Protein AF-A0AAV2J1I7-F1 (afdb_monomer)

Secondary structure (DSSP, 8-state):
-EEEETTEEE-TTS-EEEHHHHHHHTSTTT-GGGTTS-EEEEEEEE---SS--S-------------SSTTEEEEEE------

Nearest PDB structures (foldseek):
  6px9-assembly1_A  TM=8.762E-01  e=4.693E-04  Homo sapiens
  6px9-assembly1_B  TM=8.724E-01  e=8.569E-04  Homo sapiens
  4ps1-assembly2_B  TM=7.388E-01  e=4.564E-03  Homo sapiens
  4ps1-assembly1_A  TM=7.404E-01  e=4.269E-03  Homo sapiens
  1nms-assembly1_A  TM=6.592E-01  e=1.522E-02  Homo sapiens

Organism: Knipowitschia caucasica (NCBI:txid637954)

Solvent-accessible surface area (backbone atoms only — not comparable to full-atom values): 5404 Å² total; per-residue (Å²): 121,41,50,29,56,92,66,30,37,42,48,98,82,71,45,77,46,47,52,66,55,55,54,53,55,60,26,61,87,66,25,60,92,51,55,99,39,82,43,78,44,79,46,48,29,30,45,86,82,93,84,72,100,67,89,70,79,86,71,67,84,67,81,70,84,65,72,85,54,86,52,64,47,78,48,79,44,56,73,59,83,84,129

pLDDT: mean 76.08, std 18.71, range [38.5, 96.69]

Foldseek 3Di:
DAADDVQWGADPVRDTDGVVVVCVCCDCVNNVVCPPHADEEEEEHAHDDDPDPPDDPPPDPPPPPVCPDPRYDYDYDHDHDDD

Structure (mmCIF, N/CA/C/O backbone):
data_AF-A0AAV2J1I7-F1
#
_entry.id   AF-A0AAV2J1I7-F1
#
loop_
_atom_site.group_PDB
_atom_site.id
_atom_site.type_symbol
_atom_site.label_atom_id
_atom_site.label_alt_id
_atom_site.label_comp_id
_atom_site.label_asym_id
_atom_site.label_entity_id
_atom_site.label_seq_id
_atom_site.pdbx_PDB_ins_code
_atom_site.Cartn_x
_atom_site.Cartn_y
_atom_site.Cartn_z
_atom_site.occupancy
_atom_site.B_iso_or_equiv
_atom_site.auth_seq_id
_atom_site.auth_comp_id
_atom_site.auth_asym_id
_atom_site.auth_atom_id
_atom_site.pdbx_PDB_model_num
ATOM 1 N N . MET A 1 1 ? 10.361 6.567 -2.924 1.00 76.88 1 MET A N 1
ATOM 2 C CA . MET A 1 1 ? 10.456 7.154 -4.275 1.00 76.88 1 MET A CA 1
ATOM 3 C C . MET A 1 1 ? 11.119 6.115 -5.153 1.00 76.88 1 MET A C 1
ATOM 5 O O . MET A 1 1 ? 12.207 5.689 -4.795 1.00 76.88 1 MET A O 1
ATOM 9 N N . SER A 1 2 ? 10.444 5.649 -6.200 1.00 87.12 2 SER A N 1
ATOM 10 C CA . SER A 1 2 ? 10.961 4.624 -7.122 1.00 87.12 2 SER A CA 1
ATOM 11 C C . SER A 1 2 ? 10.392 4.840 -8.531 1.00 87.12 2 SER A C 1
ATOM 13 O O . SER A 1 2 ? 9.575 5.742 -8.735 1.00 87.12 2 SER A O 1
ATOM 15 N N . HIS A 1 3 ? 10.785 4.007 -9.492 1.00 88.06 3 HIS A N 1
ATOM 16 C CA . HIS A 1 3 ? 9.975 3.785 -10.684 1.00 88.06 3 HIS A CA 1
ATOM 17 C C . HIS A 1 3 ? 8.724 2.979 -10.324 1.00 88.06 3 HIS A C 1
ATOM 19 O O . HIS A 1 3 ? 8.665 2.272 -9.315 1.00 88.06 3 HIS A O 1
ATOM 25 N N . GLY A 1 4 ? 7.698 3.082 -11.155 1.00 85.12 4 GLY A N 1
ATOM 26 C CA . GLY A 1 4 ? 6.522 2.247 -10.997 1.00 85.12 4 GLY A CA 1
ATOM 27 C C . GLY A 1 4 ? 5.624 2.267 -12.212 1.00 85.12 4 GLY A C 1
ATOM 28 O O . GLY A 1 4 ? 5.897 2.905 -13.230 1.00 85.12 4 GLY A O 1
ATOM 29 N N . LYS A 1 5 ? 4.514 1.560 -12.067 1.00 84.56 5 LYS A N 1
ATOM 30 C CA . LYS A 1 5 ? 3.415 1.533 -13.026 1.00 84.56 5 LYS A CA 1
ATOM 31 C C . LYS A 1 5 ? 2.094 1.606 -12.270 1.00 84.56 5 LYS A C 1
ATOM 33 O O . LYS A 1 5 ? 2.050 1.810 -11.058 1.00 84.56 5 LYS A O 1
ATOM 38 N N . ARG A 1 6 ? 0.979 1.464 -12.978 1.00 80.06 6 ARG A N 1
ATOM 39 C CA . ARG A 1 6 ? -0.332 1.436 -12.331 1.00 80.06 6 ARG A CA 1
ATOM 40 C C . ARG A 1 6 ? -0.438 0.258 -11.367 1.00 80.06 6 ARG A C 1
ATOM 42 O O . ARG A 1 6 ? -0.280 -0.885 -11.778 1.00 80.06 6 ARG A O 1
ATOM 49 N N . GLY A 1 7 ? -0.711 0.562 -10.098 1.00 82.44 7 GLY A N 1
ATOM 50 C CA . GLY A 1 7 ? -0.921 -0.433 -9.044 1.00 82.44 7 GLY A CA 1
ATOM 51 C C . GLY A 1 7 ? 0.345 -1.076 -8.474 1.00 82.44 7 GLY A C 1
ATOM 52 O O . GLY A 1 7 ? 0.215 -1.887 -7.563 1.00 82.44 7 GLY A O 1
ATOM 53 N N . ALA A 1 8 ? 1.544 -0.712 -8.943 1.00 88.50 8 ALA A N 1
ATOM 54 C CA . ALA A 1 8 ? 2.788 -1.340 -8.502 1.00 88.50 8 ALA A CA 1
ATOM 55 C C . ALA A 1 8 ? 3.978 -0.372 -8.471 1.00 88.50 8 ALA A C 1
ATOM 57 O O . ALA A 1 8 ? 4.069 0.568 -9.265 1.00 88.50 8 ALA A O 1
ATOM 58 N N . VAL A 1 9 ? 4.910 -0.649 -7.564 1.00 90.94 9 VAL A N 1
ATOM 59 C CA . VAL A 1 9 ? 6.195 0.041 -7.411 1.00 90.94 9 VAL A CA 1
ATOM 60 C C . VAL A 1 9 ? 7.309 -0.959 -7.708 1.00 90.94 9 VAL A C 1
ATOM 62 O O . VAL A 1 9 ? 7.205 -2.106 -7.282 1.00 90.94 9 VAL A O 1
ATOM 65 N N . TYR A 1 10 ? 8.358 -0.544 -8.417 1.00 91.62 10 TYR A N 1
ATOM 66 C CA . TYR A 1 10 ? 9.496 -1.421 -8.700 1.00 91.62 10 TYR A CA 1
ATOM 67 C C . TYR A 1 10 ? 10.526 -1.405 -7.564 1.00 91.62 10 TYR A C 1
ATOM 69 O O . TYR A 1 10 ? 10.801 -0.351 -6.971 1.00 91.62 10 TYR A O 1
ATOM 77 N N . GLY A 1 11 ? 11.076 -2.582 -7.273 1.00 91.31 11 GLY A N 1
ATOM 78 C CA . GLY A 1 11 ? 12.258 -2.800 -6.451 1.00 91.31 11 GLY A CA 1
ATOM 79 C C . GLY A 1 11 ? 13.548 -2.451 -7.196 1.00 91.31 11 GLY A C 1
ATOM 80 O O . GLY A 1 11 ? 13.536 -2.053 -8.358 1.00 91.31 11 GLY A O 1
ATOM 81 N N . VAL A 1 12 ? 14.683 -2.575 -6.509 1.00 90.06 12 VAL A N 1
ATOM 82 C CA . VAL A 1 12 ? 16.017 -2.327 -7.099 1.00 90.06 12 VAL A CA 1
ATOM 83 C C . VAL A 1 12 ? 16.453 -3.421 -8.077 1.00 90.06 12 VAL A C 1
ATOM 85 O O . VAL A 1 12 ? 17.380 -3.229 -8.855 1.00 90.06 12 VAL A O 1
ATOM 88 N N . ASP A 1 13 ? 15.797 -4.566 -7.988 1.00 92.88 13 ASP A N 1
ATOM 89 C CA . ASP A 1 13 ? 15.917 -5.771 -8.798 1.00 92.88 13 ASP A CA 1
ATOM 90 C C . ASP A 1 13 ? 14.895 -5.813 -9.947 1.00 92.88 13 ASP A C 1
ATOM 92 O O . ASP A 1 13 ? 14.755 -6.844 -10.594 1.00 92.88 13 ASP A O 1
ATOM 96 N N . ASP A 1 14 ? 14.197 -4.699 -10.202 1.00 84.81 14 ASP A N 1
ATOM 97 C CA . ASP A 1 14 ? 13.073 -4.582 -11.143 1.00 84.81 14 ASP A CA 1
ATOM 98 C C . ASP A 1 14 ? 11.849 -5.457 -10.788 1.00 84.81 14 ASP A C 1
ATOM 100 O O . ASP A 1 14 ? 10.886 -5.522 -11.558 1.00 84.81 14 ASP A O 1
ATOM 104 N N . ASP A 1 15 ? 11.821 -6.060 -9.592 1.00 92.06 15 ASP A N 1
ATOM 105 C CA . ASP A 1 15 ? 10.665 -6.812 -9.104 1.00 92.06 15 ASP A CA 1
ATOM 106 C C . ASP A 1 15 ? 9.498 -5.884 -8.743 1.00 92.06 15 ASP A C 1
ATOM 108 O O . ASP A 1 15 ? 9.657 -4.750 -8.285 1.00 92.06 15 ASP A O 1
ATOM 112 N N . GLU A 1 16 ? 8.276 -6.379 -8.926 1.00 92.38 16 GLU A N 1
ATOM 113 C CA . GLU A 1 16 ? 7.060 -5.605 -8.696 1.00 92.38 16 GLU A CA 1
ATOM 114 C C . GLU A 1 16 ? 6.492 -5.806 -7.292 1.00 92.38 16 GLU A C 1
ATOM 116 O O . GLU A 1 16 ? 5.965 -6.869 -6.956 1.00 92.38 16 GLU A O 1
ATOM 121 N N . LEU A 1 17 ? 6.453 -4.731 -6.504 1.00 91.50 17 LEU A N 1
ATOM 122 C CA . LEU A 1 17 ? 5.625 -4.658 -5.308 1.00 91.50 17 LEU A CA 1
ATOM 123 C C . LEU A 1 17 ? 4.241 -4.117 -5.674 1.00 91.50 17 LEU A C 1
ATOM 125 O O . LEU A 1 17 ? 4.062 -2.918 -5.906 1.00 91.50 17 LEU A O 1
ATOM 129 N N . GLN A 1 18 ? 3.241 -4.999 -5.682 1.00 91.75 18 GLN A N 1
ATOM 130 C CA . GLN A 1 18 ? 1.844 -4.593 -5.825 1.00 91.75 18 GLN A CA 1
ATOM 131 C C . GLN A 1 18 ? 1.431 -3.740 -4.621 1.00 91.75 18 GLN A C 1
ATOM 133 O O . GLN A 1 18 ? 1.618 -4.139 -3.472 1.00 91.75 18 GLN A O 1
ATOM 138 N N . ILE A 1 19 ? 0.821 -2.581 -4.872 1.00 88.62 19 ILE A N 1
ATOM 139 C CA . ILE A 1 19 ? 0.348 -1.671 -3.816 1.00 88.62 19 ILE A CA 1
ATOM 140 C C . ILE A 1 19 ? -0.674 -2.377 -2.913 1.00 88.62 19 ILE A C 1
ATOM 142 O O . ILE A 1 19 ? -0.702 -2.152 -1.706 1.00 88.62 19 ILE A O 1
ATOM 146 N N . ASP A 1 20 ? -1.463 -3.292 -3.478 1.00 89.69 20 ASP A N 1
ATOM 147 C CA . ASP A 1 20 ? -2.413 -4.119 -2.733 1.00 89.69 20 ASP A CA 1
ATOM 148 C C . ASP A 1 20 ? -1.754 -4.969 -1.642 1.00 89.69 20 ASP A C 1
ATOM 150 O O . ASP A 1 20 ? -2.321 -5.107 -0.555 1.00 89.69 20 ASP A O 1
ATOM 154 N N . ASN A 1 21 ? -0.524 -5.434 -1.872 1.00 92.75 21 ASN A N 1
ATOM 155 C CA . ASN A 1 21 ? 0.224 -6.192 -0.875 1.00 92.75 21 ASN A CA 1
ATOM 156 C C . ASN A 1 21 ? 0.566 -5.320 0.340 1.00 92.75 21 ASN A C 1
ATOM 158 O O . ASN A 1 21 ? 0.649 -5.840 1.448 1.00 92.75 21 ASN A O 1
ATOM 162 N N . ILE A 1 22 ? 0.736 -4.003 0.165 1.00 91.94 22 ILE A N 1
ATOM 163 C CA . ILE A 1 22 ? 1.006 -3.077 1.274 1.00 91.94 22 ILE A CA 1
ATOM 164 C C . ILE A 1 22 ? -0.208 -3.021 2.209 1.00 91.94 22 ILE A C 1
ATOM 166 O O . ILE A 1 22 ? -0.051 -3.151 3.424 1.00 91.94 22 ILE A O 1
ATOM 170 N N . TYR A 1 23 ? -1.419 -2.881 1.656 1.00 91.06 23 TYR A N 1
ATOM 171 C CA . TYR A 1 23 ? -2.649 -2.907 2.454 1.00 91.06 23 TYR A CA 1
ATOM 172 C C . TYR A 1 23 ? -2.832 -4.255 3.148 1.00 91.06 23 TYR A C 1
ATOM 174 O O . TYR A 1 23 ? -3.110 -4.291 4.341 1.00 91.06 23 TYR A O 1
ATOM 182 N N . GLU A 1 24 ? -2.603 -5.36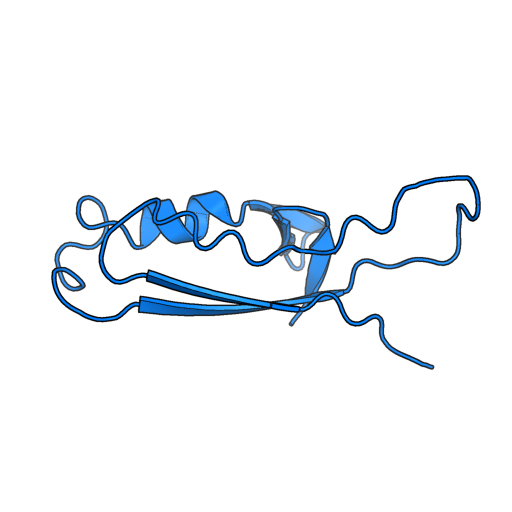2 2.436 1.00 92.31 24 GLU A N 1
ATOM 183 C CA . GLU A 1 24 ? -2.708 -6.698 3.018 1.00 92.31 24 GLU A CA 1
ATOM 184 C C . GLU A 1 24 ? -1.746 -6.884 4.198 1.00 92.31 24 GLU A C 1
ATOM 186 O O . GLU A 1 24 ? -2.169 -7.343 5.258 1.00 92.31 24 GLU A O 1
ATOM 191 N N . HIS A 1 25 ? -0.475 -6.500 4.065 1.00 94.69 25 HIS A N 1
ATOM 192 C CA . HIS A 1 25 ? 0.507 -6.645 5.146 1.00 94.69 25 HIS A CA 1
ATOM 193 C C . HIS A 1 25 ? 0.156 -5.800 6.371 1.00 94.69 25 HIS A C 1
ATOM 195 O O . HIS A 1 25 ? 0.376 -6.225 7.502 1.00 94.69 25 HIS A O 1
ATOM 201 N N . LEU A 1 26 ? -0.414 -4.616 6.151 1.00 93.69 26 LEU A N 1
ATOM 202 C CA . LEU A 1 26 ? -0.794 -3.696 7.219 1.00 93.69 26 LEU A CA 1
ATOM 203 C C . LEU A 1 26 ? -2.220 -3.920 7.728 1.00 93.69 26 LEU A C 1
ATOM 205 O O . LEU A 1 26 ? -2.666 -3.171 8.598 1.00 93.69 26 LEU A O 1
ATOM 209 N N . SER A 1 27 ? -2.930 -4.921 7.209 1.00 91.56 27 SER A N 1
ATOM 210 C CA . SER A 1 27 ? -4.320 -5.216 7.556 1.00 91.56 27 SER A CA 1
ATOM 211 C C . SER A 1 27 ? -4.523 -5.520 9.035 1.00 91.56 27 SER A C 1
ATOM 213 O O . SER A 1 27 ? -3.586 -5.865 9.748 1.00 91.56 27 SER A O 1
ATOM 215 N N . THR A 1 28 ? -5.759 -5.443 9.526 1.00 91.69 28 THR A N 1
ATOM 216 C CA . THR A 1 28 ? -6.095 -5.838 10.907 1.00 91.69 28 THR A CA 1
ATOM 217 C C . THR A 1 28 ? -5.696 -7.284 11.197 1.00 91.69 28 THR A C 1
ATOM 219 O O . THR A 1 28 ? -5.246 -7.597 12.298 1.00 91.69 28 THR A O 1
ATOM 222 N N . LYS A 1 29 ? -5.841 -8.169 10.203 1.00 92.56 29 LYS A N 1
ATOM 223 C CA . LYS A 1 29 ? -5.494 -9.586 10.333 1.00 92.56 29 LYS A CA 1
ATOM 224 C C . LYS A 1 29 ? -3.981 -9.794 10.421 1.00 92.56 29 LYS A C 1
ATOM 226 O O . LYS A 1 29 ? -3.534 -10.583 11.248 1.00 92.56 29 LYS A O 1
ATOM 231 N N . ASN A 1 30 ? -3.217 -9.114 9.567 1.00 95.25 30 ASN A N 1
ATOM 232 C CA . ASN A 1 30 ? -1.777 -9.350 9.429 1.00 95.25 30 ASN A CA 1
ATOM 233 C C . ASN A 1 30 ? -0.929 -8.430 10.322 1.00 95.25 30 ASN A C 1
ATOM 235 O O . ASN A 1 30 ? 0.198 -8.781 10.660 1.00 95.25 30 ASN A O 1
ATOM 239 N N . CYS A 1 31 ? -1.481 -7.301 10.772 1.00 95.25 31 CYS A N 1
ATOM 240 C CA . CYS A 1 31 ? -0.851 -6.373 11.705 1.00 95.25 31 CYS A CA 1
ATOM 241 C C . CYS A 1 31 ? -1.822 -5.950 12.833 1.00 95.25 31 CYS A C 1
ATOM 243 O O . CYS A 1 31 ? -2.312 -4.812 12.856 1.00 95.25 31 CYS A O 1
ATOM 245 N N . PRO A 1 32 ? -2.096 -6.846 13.805 1.00 94.69 32 PRO A N 1
ATOM 246 C CA . PRO A 1 32 ? -3.020 -6.578 14.912 1.00 94.69 32 PRO A CA 1
ATOM 247 C C . PRO A 1 32 ? -2.618 -5.375 15.776 1.00 94.69 32 PRO A C 1
ATOM 249 O O . PRO A 1 32 ? -3.461 -4.707 16.368 1.00 94.69 32 PRO A O 1
ATOM 252 N N . GLU A 1 33 ? -1.324 -5.062 15.833 1.00 96.69 33 GLU A N 1
ATOM 253 C CA . GLU A 1 33 ? -0.792 -3.936 16.605 1.00 96.69 33 GLU A CA 1
ATOM 254 C C . GLU A 1 33 ? -1.216 -2.565 16.060 1.00 96.69 33 GLU A C 1
ATOM 256 O O . GLU A 1 33 ? -1.149 -1.566 16.783 1.00 96.69 33 GLU A O 1
ATOM 261 N N . LEU A 1 34 ? -1.658 -2.508 14.800 1.00 94.00 34 LEU A N 1
ATOM 262 C CA . LEU A 1 34 ? -2.139 -1.297 14.137 1.00 94.00 34 LEU A CA 1
ATOM 263 C C . LEU A 1 34 ? -3.673 -1.211 14.078 1.00 94.00 34 LEU A C 1
ATOM 265 O O . LEU A 1 34 ? -4.204 -0.354 13.377 1.00 94.00 34 LEU A O 1
ATOM 269 N N . VAL A 1 35 ? -4.402 -2.084 14.778 1.00 93.19 35 VAL A N 1
ATOM 270 C CA . VAL A 1 35 ? -5.869 -1.997 14.872 1.00 93.19 35 VAL A CA 1
ATOM 271 C C . VAL A 1 35 ? -6.283 -0.693 15.550 1.00 93.19 35 VAL A C 1
ATOM 273 O O . VAL A 1 35 ? -5.673 -0.291 16.540 1.00 93.19 35 VAL A O 1
ATOM 276 N N . ASP A 1 36 ? -7.311 -0.040 14.999 1.00 91.44 36 ASP A N 1
ATOM 277 C CA . ASP A 1 36 ? -7.863 1.238 15.469 1.00 91.44 36 ASP A CA 1
ATOM 278 C C . ASP A 1 36 ? -6.854 2.401 15.465 1.00 91.44 36 ASP A C 1
ATOM 280 O O . ASP A 1 36 ? -7.074 3.436 16.098 1.00 91.44 36 ASP A O 1
ATOM 284 N N . LYS A 1 37 ? -5.736 2.245 14.745 1.00 92.50 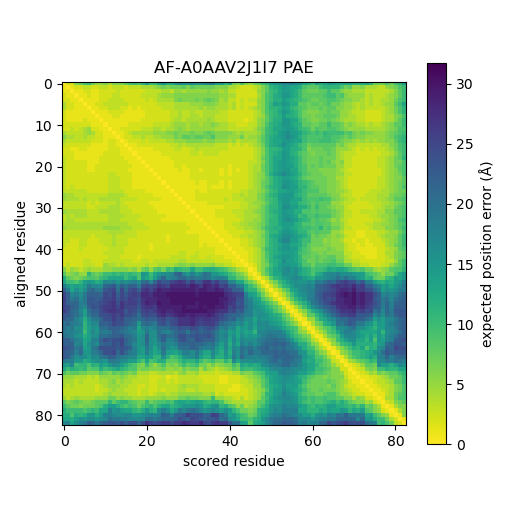37 LYS A N 1
ATOM 285 C CA . LYS A 1 37 ? -4.699 3.268 14.588 1.00 92.50 37 LYS A CA 1
ATOM 286 C C . LYS A 1 37 ? -4.643 3.722 13.130 1.00 92.50 37 LYS A C 1
ATOM 288 O O . LYS A 1 37 ? -4.652 2.868 12.246 1.00 92.50 37 LYS A O 1
ATOM 293 N N . PRO A 1 38 ? -4.528 5.036 12.859 1.00 92.44 38 PRO A N 1
ATOM 294 C CA . PRO A 1 38 ? -4.444 5.546 11.495 1.00 92.44 38 PRO A CA 1
ATOM 295 C C . PRO A 1 38 ? -3.172 5.059 10.786 1.00 92.44 38 PRO A C 1
ATOM 297 O O . PRO A 1 38 ? -2.072 5.123 11.338 1.00 92.44 38 PRO A O 1
ATOM 300 N N . LYS A 1 39 ? -3.325 4.615 9.536 1.00 90.69 39 LYS A N 1
ATOM 301 C CA . LYS A 1 39 ? -2.280 4.066 8.663 1.00 90.69 39 LYS A CA 1
ATOM 302 C C . LYS A 1 39 ? -2.164 4.957 7.433 1.00 90.69 39 LYS A C 1
ATOM 304 O O . LYS A 1 39 ? -2.960 4.865 6.498 1.00 90.69 39 LYS A O 1
ATOM 309 N N . ILE A 1 40 ? -1.188 5.858 7.463 1.00 90.81 40 ILE A N 1
ATOM 310 C CA . ILE A 1 40 ? -0.934 6.809 6.378 1.00 90.81 40 ILE A CA 1
ATOM 311 C C . ILE A 1 40 ? 0.116 6.208 5.446 1.00 90.81 40 ILE A C 1
ATOM 313 O O . ILE A 1 40 ? 1.242 5.945 5.865 1.00 90.81 40 ILE A O 1
ATOM 317 N N . ILE A 1 41 ? -0.246 6.005 4.181 1.00 89.06 41 ILE A N 1
ATOM 318 C CA . ILE A 1 41 ? 0.633 5.453 3.148 1.00 89.06 41 ILE A CA 1
ATOM 319 C C . ILE A 1 41 ? 0.878 6.534 2.092 1.00 89.06 41 ILE A C 1
ATOM 321 O O . ILE A 1 41 ? -0.059 7.059 1.493 1.00 89.06 41 ILE A O 1
ATOM 325 N N . MET A 1 42 ? 2.144 6.866 1.844 1.00 89.50 42 MET A N 1
ATOM 326 C CA . MET A 1 42 ? 2.544 7.844 0.828 1.00 89.50 42 MET A CA 1
ATOM 327 C C . MET A 1 42 ? 3.384 7.147 -0.240 1.00 89.50 42 MET A C 1
ATOM 329 O O . MET A 1 42 ? 4.477 6.659 0.048 1.00 89.50 42 MET A O 1
ATOM 333 N N . ILE A 1 43 ? 2.878 7.094 -1.471 1.00 86.25 43 ILE A N 1
ATOM 334 C CA . ILE A 1 43 ? 3.528 6.409 -2.592 1.00 86.25 43 ILE A CA 1
ATOM 335 C C . ILE A 1 43 ? 3.858 7.436 -3.670 1.00 86.25 43 ILE A C 1
ATOM 337 O O . ILE A 1 43 ? 2.972 7.950 -4.345 1.00 86.25 43 ILE A O 1
ATOM 341 N N . GLN A 1 44 ? 5.151 7.698 -3.850 1.00 86.00 44 GLN A N 1
ATOM 342 C CA . GLN A 1 44 ? 5.688 8.419 -5.004 1.00 86.00 44 GLN A CA 1
ATOM 343 C C . GLN A 1 44 ? 6.394 7.413 -5.906 1.00 86.00 44 GLN A C 1
ATOM 345 O O . GLN A 1 44 ? 7.448 6.879 -5.526 1.00 86.00 44 GLN A O 1
ATOM 350 N N . ALA A 1 45 ? 5.836 7.195 -7.093 1.00 85.31 45 ALA A N 1
ATOM 351 C CA . ALA A 1 45 ? 6.436 6.340 -8.102 1.00 85.31 45 ALA A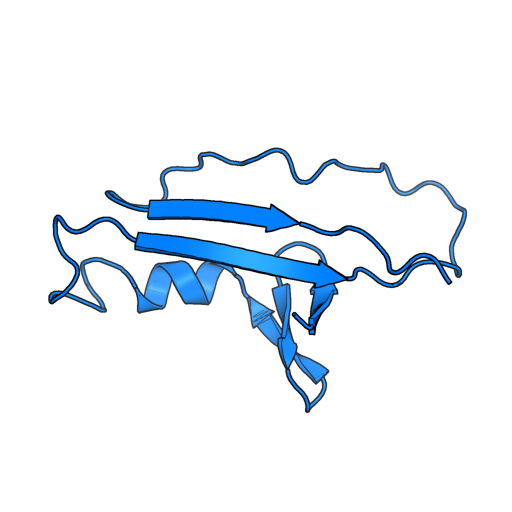 CA 1
ATOM 352 C C . ALA A 1 45 ? 6.357 6.999 -9.480 1.00 85.31 45 ALA A C 1
ATOM 354 O O . ALA A 1 45 ? 5.281 7.343 -9.957 1.00 85.31 45 ALA A O 1
ATOM 355 N N . CYS A 1 46 ? 7.502 7.172 -10.131 1.00 83.31 46 CYS A N 1
ATOM 356 C CA . CYS A 1 46 ? 7.548 7.763 -11.459 1.00 83.31 46 CYS A CA 1
ATOM 357 C C . CYS A 1 46 ? 7.178 6.702 -12.497 1.00 83.31 46 CYS A C 1
ATOM 359 O O . CYS A 1 46 ? 7.857 5.678 -12.617 1.00 83.31 46 CYS A O 1
ATOM 361 N N . ARG A 1 47 ? 6.134 6.965 -13.283 1.00 71.88 47 ARG A N 1
ATOM 362 C CA . ARG A 1 47 ? 5.845 6.203 -14.499 1.00 71.88 47 ARG A CA 1
ATOM 363 C C . ARG A 1 47 ? 6.676 6.824 -15.615 1.00 71.88 47 ARG A C 1
ATOM 365 O O . ARG A 1 47 ? 6.384 7.932 -16.050 1.00 71.88 47 ARG A O 1
ATOM 372 N N . GLY A 1 48 ? 7.773 6.180 -16.007 1.00 59.47 48 GLY A N 1
ATOM 373 C CA . GLY A 1 48 ? 8.589 6.674 -17.118 1.00 59.47 48 GLY A CA 1
ATOM 374 C C . GLY A 1 48 ? 7.736 6.819 -18.382 1.00 59.47 48 GLY A C 1
ATOM 375 O O . GLY A 1 48 ? 6.903 5.958 -18.660 1.00 59.47 48 GLY A O 1
ATOM 376 N N . GLY A 1 49 ? 7.918 7.897 -19.145 1.00 55.59 49 GLY A N 1
ATOM 377 C CA . GLY A 1 49 ? 7.145 8.089 -20.367 1.00 55.59 49 GLY A CA 1
ATOM 378 C C . GLY A 1 49 ? 7.746 9.096 -21.332 1.00 55.59 49 GLY A C 1
ATOM 379 O O . GLY A 1 49 ? 7.405 10.263 -21.239 1.00 55.59 49 GLY A O 1
ATOM 380 N N . ILE A 1 50 ? 8.547 8.626 -22.300 1.00 49.94 50 ILE A N 1
ATOM 381 C CA . ILE A 1 50 ? 8.601 9.192 -23.666 1.00 49.94 50 ILE A CA 1
ATOM 382 C C . ILE A 1 50 ? 8.916 8.082 -24.693 1.00 49.94 50 ILE A C 1
ATOM 384 O O . ILE A 1 50 ? 9.861 8.194 -25.449 1.00 49.94 50 ILE A O 1
ATOM 388 N N . HIS A 1 51 ? 8.160 6.984 -24.746 1.00 43.50 51 HIS A N 1
ATOM 389 C CA . HIS A 1 51 ? 8.102 6.125 -25.946 1.00 43.50 51 HIS A CA 1
ATOM 390 C C . HIS A 1 51 ? 6.753 5.409 -25.955 1.00 43.50 51 HIS A C 1
ATOM 392 O O . HIS A 1 51 ? 6.662 4.263 -25.541 1.00 43.50 51 HIS A O 1
ATOM 398 N N . ASN A 1 52 ? 5.701 6.154 -26.304 1.00 39.97 52 ASN A N 1
ATOM 399 C CA . ASN A 1 52 ? 4.454 5.722 -26.955 1.00 39.97 52 ASN A CA 1
ATOM 400 C C . ASN A 1 52 ? 3.435 6.856 -26.805 1.00 39.97 52 ASN A C 1
ATOM 402 O O . ASN A 1 52 ? 2.464 6.773 -26.059 1.00 39.97 52 ASN A O 1
ATOM 406 N N . ALA A 1 53 ? 3.674 7.943 -27.539 1.00 45.12 53 ALA A N 1
ATOM 407 C CA . ALA A 1 53 ? 2.643 8.919 -27.859 1.00 45.12 53 ALA A CA 1
ATOM 408 C C . ALA A 1 53 ? 1.640 8.285 -28.841 1.00 45.12 53 ALA A C 1
ATOM 410 O O . ALA A 1 53 ? 1.590 8.657 -30.006 1.00 45.12 53 ALA A O 1
ATOM 411 N N . VAL A 1 54 ? 0.888 7.275 -28.396 1.00 41.38 54 VAL A N 1
ATOM 412 C CA . VAL A 1 54 ? -0.293 6.753 -29.092 1.00 41.38 54 VAL A CA 1
ATOM 413 C C . VAL A 1 54 ? -1.312 6.333 -28.030 1.00 41.38 54 VAL A C 1
ATOM 415 O O . VAL A 1 54 ? -1.312 5.203 -27.559 1.00 41.38 54 VAL A O 1
ATOM 418 N N . GLY A 1 55 ? -2.173 7.276 -27.644 1.00 39.66 55 GLY A N 1
ATOM 419 C CA . GLY A 1 55 ? -3.546 6.976 -27.222 1.00 39.66 55 GLY A CA 1
ATOM 420 C C . GLY A 1 55 ? -3.771 6.169 -25.939 1.00 39.66 55 GLY A C 1
ATOM 421 O O . GLY A 1 55 ? -4.767 5.458 -25.873 1.00 39.66 55 GLY A O 1
ATOM 422 N N . GLY A 1 56 ? -2.906 6.258 -24.930 1.00 39.47 56 GLY A N 1
ATOM 423 C CA . GLY A 1 56 ? -3.272 5.815 -23.582 1.00 39.47 56 GLY A CA 1
ATOM 424 C C . GLY A 1 56 ? -3.930 6.970 -22.841 1.00 39.47 56 GLY A C 1
ATOM 425 O O . GLY A 1 56 ? -3.251 7.966 -22.598 1.00 39.47 56 GLY A O 1
ATOM 426 N N . ASP A 1 57 ? -5.221 6.859 -22.519 1.00 38.50 57 ASP A N 1
ATOM 427 C CA . ASP A 1 57 ? -5.907 7.789 -21.619 1.00 38.50 57 ASP A CA 1
ATOM 428 C C . ASP A 1 57 ? -4.998 8.093 -20.423 1.00 38.50 57 ASP A C 1
ATOM 430 O O . ASP A 1 57 ? -4.502 7.176 -19.757 1.00 38.50 57 ASP A O 1
ATOM 434 N N . ILE A 1 58 ? -4.761 9.380 -20.153 1.00 49.19 58 ILE A N 1
ATOM 435 C CA . ILE A 1 58 ? -4.230 9.815 -18.862 1.00 49.19 58 ILE A CA 1
ATOM 436 C C . ILE A 1 58 ? -5.366 9.554 -17.872 1.00 49.19 58 ILE A C 1
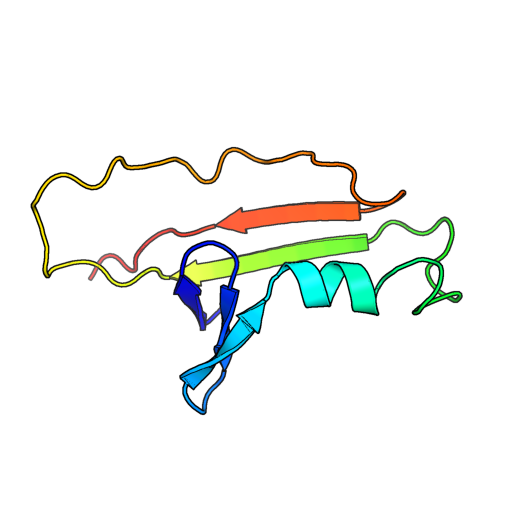ATOM 438 O O . ILE A 1 58 ? -6.122 10.451 -17.511 1.00 49.19 58 ILE A O 1
ATOM 442 N N . GLU A 1 59 ? -5.547 8.289 -17.497 1.00 51.50 59 GLU A N 1
ATOM 443 C CA . GLU A 1 59 ? -6.357 7.930 -16.352 1.00 51.50 59 GLU A CA 1
ATOM 444 C C . GLU A 1 59 ? -5.592 8.466 -15.152 1.00 51.50 59 GLU A C 1
ATOM 446 O O . GLU A 1 59 ? -4.601 7.883 -14.699 1.00 51.50 59 GLU A O 1
ATOM 451 N N . GLU A 1 60 ? -6.024 9.645 -14.711 1.00 54.19 60 GLU A N 1
ATOM 452 C CA . GLU A 1 60 ? -5.661 10.230 -13.435 1.00 54.19 60 GLU A CA 1
ATOM 453 C C . GLU A 1 60 ? -5.694 9.105 -12.396 1.00 54.19 60 GLU A C 1
ATOM 455 O O . GLU A 1 60 ? -6.604 8.265 -12.413 1.00 54.19 60 GLU A O 1
ATOM 460 N N . ASP A 1 61 ? -4.701 9.053 -11.506 1.00 50.88 61 ASP A N 1
ATOM 461 C CA . ASP A 1 61 ? -4.776 8.196 -10.327 1.00 50.88 61 ASP A CA 1
ATOM 462 C C . ASP A 1 61 ? -5.873 8.784 -9.436 1.00 50.88 61 ASP A C 1
ATOM 464 O O . ASP A 1 61 ? -5.600 9.414 -8.416 1.00 50.88 61 ASP A O 1
ATOM 468 N N . THR A 1 62 ? -7.135 8.660 -9.866 1.00 46.97 62 THR A N 1
ATOM 469 C CA . THR A 1 62 ? -8.296 9.086 -9.112 1.00 46.97 62 THR A CA 1
ATOM 470 C C . THR A 1 62 ? -8.098 8.443 -7.767 1.00 46.97 62 THR A C 1
ATOM 472 O O . THR A 1 62 ? -7.975 7.214 -7.702 1.00 46.97 62 THR A O 1
ATOM 475 N N . ILE A 1 63 ? -7.992 9.277 -6.730 1.00 52.69 63 ILE A N 1
ATOM 476 C CA . ILE A 1 63 ? -7.891 8.836 -5.350 1.00 52.69 63 ILE A CA 1
ATOM 477 C C . ILE A 1 63 ? -9.086 7.924 -5.138 1.00 52.69 63 ILE A C 1
ATOM 479 O O . ILE A 1 63 ? -10.208 8.347 -4.860 1.00 52.69 63 ILE A O 1
ATOM 483 N N . ARG A 1 64 ? -8.853 6.630 -5.323 1.00 50.56 64 ARG A N 1
ATOM 484 C CA . ARG A 1 64 ? -9.744 5.604 -4.867 1.00 50.56 64 ARG A CA 1
ATOM 485 C C . ARG A 1 64 ? -9.538 5.684 -3.368 1.00 50.56 64 ARG A C 1
ATOM 487 O O . ARG A 1 64 ? -8.704 4.976 -2.817 1.00 50.56 64 ARG A O 1
ATOM 494 N N . PHE A 1 65 ? -10.343 6.523 -2.712 1.00 50.66 65 PHE A N 1
ATOM 495 C CA . PHE A 1 65 ? -10.793 6.317 -1.335 1.00 50.66 65 PHE A CA 1
ATOM 496 C C . PHE A 1 65 ? -11.586 4.998 -1.276 1.00 50.66 65 PHE A C 1
ATOM 498 O O . PHE A 1 65 ? -12.720 4.926 -0.806 1.00 50.66 65 PHE A O 1
ATOM 505 N N . LEU A 1 66 ? -11.014 3.938 -1.843 1.00 46.72 66 LEU A N 1
ATOM 506 C CA . LEU A 1 66 ? -11.478 2.587 -1.744 1.00 46.72 66 LEU A CA 1
ATOM 507 C C . LEU A 1 66 ? -11.025 2.199 -0.351 1.00 46.72 66 LEU A C 1
ATOM 509 O O . LEU A 1 66 ? -9.886 1.782 -0.152 1.00 46.72 66 LEU A O 1
ATOM 513 N N . HIS A 1 67 ? -11.903 2.447 0.618 1.00 51.00 67 HIS A N 1
ATOM 514 C CA . HIS A 1 67 ? -11.802 1.903 1.961 1.00 51.00 67 HIS A CA 1
ATOM 515 C C . HIS A 1 67 ? -11.807 0.373 1.840 1.00 51.00 67 HIS A C 1
ATOM 517 O O . HIS A 1 67 ? -12.838 -0.271 2.012 1.00 51.00 67 HIS A O 1
ATOM 523 N N . LYS A 1 68 ? -10.667 -0.214 1.459 1.00 59.62 68 LYS A N 1
ATOM 524 C CA . LYS A 1 68 ? -10.461 -1.663 1.484 1.00 59.62 68 LYS A CA 1
ATOM 525 C C . LYS A 1 68 ? -10.465 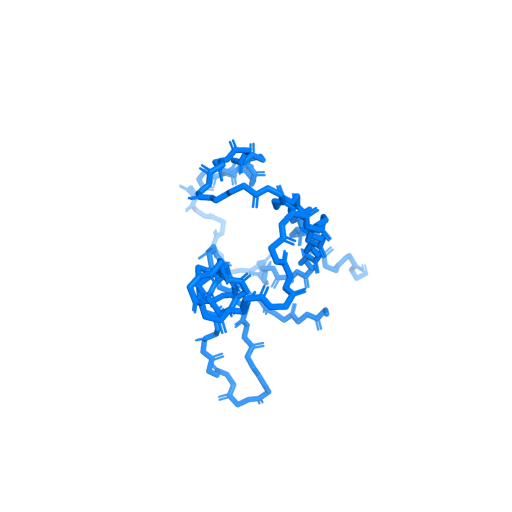-2.157 2.927 1.00 59.62 68 LYS A C 1
ATOM 527 O O . LYS A 1 68 ? -10.966 -3.241 3.192 1.00 59.62 68 LYS A O 1
ATOM 532 N N . GLU A 1 69 ? -9.974 -1.329 3.847 1.00 67.69 69 GLU A N 1
ATOM 533 C CA . GLU A 1 69 ? -9.960 -1.570 5.285 1.00 67.69 69 GLU A CA 1
ATOM 534 C C . GLU A 1 69 ? -10.125 -0.271 6.077 1.00 67.69 69 GLU A C 1
ATOM 536 O O . GLU A 1 69 ? -9.934 0.831 5.553 1.00 67.69 69 GLU A O 1
ATOM 541 N N . LYS A 1 70 ? -10.482 -0.414 7.359 1.00 75.50 70 LYS A N 1
ATOM 542 C CA . LYS A 1 70 ? -10.587 0.703 8.300 1.00 75.50 70 LYS A CA 1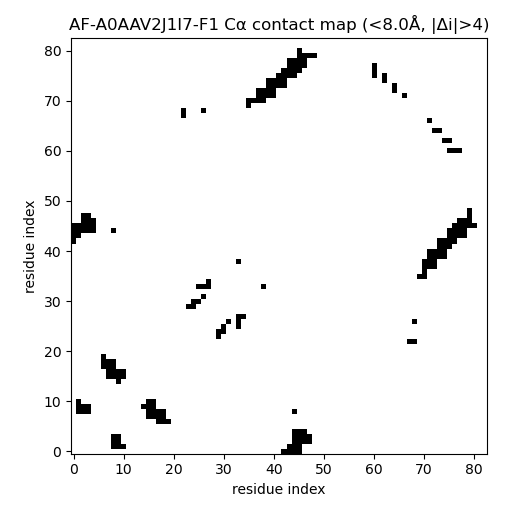
ATOM 543 C C . LYS A 1 70 ? -9.211 1.340 8.531 1.00 75.50 70 LYS A C 1
ATOM 545 O O . LYS A 1 70 ? -8.190 0.664 8.471 1.00 75.50 70 LYS A O 1
ATOM 550 N N . ASP A 1 71 ? -9.210 2.635 8.831 1.00 83.69 71 ASP A N 1
ATOM 551 C CA . ASP A 1 71 ? -8.043 3.400 9.290 1.00 83.69 71 ASP A CA 1
ATOM 552 C C . ASP A 1 71 ? -6.930 3.651 8.254 1.00 83.69 71 ASP A C 1
ATOM 554 O O . ASP A 1 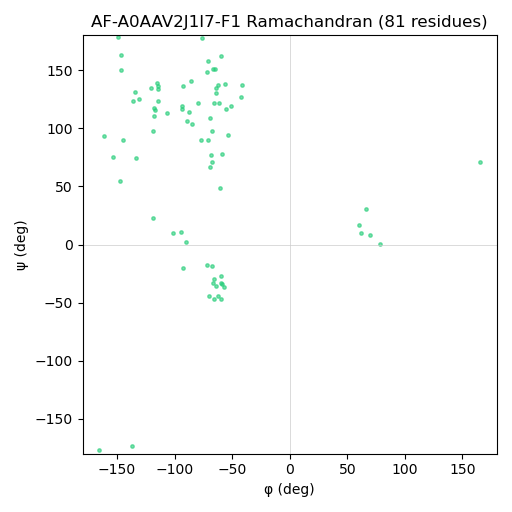71 ? -5.892 4.199 8.614 1.00 83.69 71 ASP A O 1
ATOM 558 N N . PHE A 1 72 ? -7.126 3.331 6.971 1.00 87.12 72 PHE A N 1
ATOM 559 C CA . PHE A 1 72 ? -6.151 3.638 5.917 1.00 87.12 72 PHE A CA 1
ATOM 560 C C . PHE A 1 72 ? -6.418 4.972 5.220 1.00 87.12 72 PHE A C 1
ATOM 562 O O . PHE A 1 72 ? -7.538 5.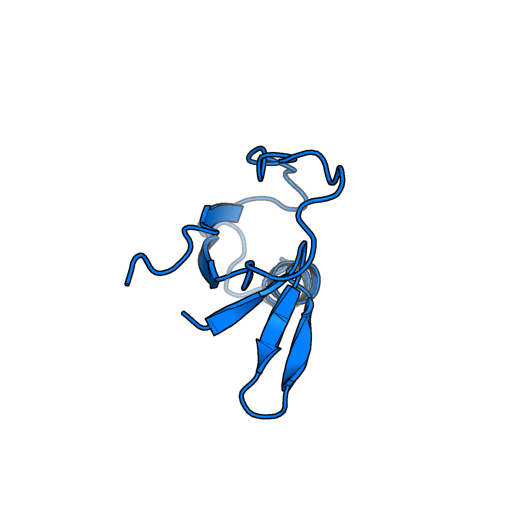270 4.810 1.00 87.12 72 PHE A O 1
ATOM 569 N N . ILE A 1 73 ? -5.348 5.735 4.999 1.00 87.56 73 ILE A N 1
ATOM 570 C CA . ILE A 1 73 ? -5.333 6.900 4.111 1.00 87.56 73 ILE A CA 1
ATOM 571 C C . ILE A 1 73 ? -4.125 6.757 3.191 1.00 87.56 73 ILE A C 1
ATOM 573 O O . ILE A 1 73 ? -3.000 6.608 3.667 1.00 87.56 73 ILE A O 1
ATOM 577 N N . ALA A 1 74 ? -4.351 6.816 1.879 1.00 84.31 74 ALA A N 1
ATOM 578 C CA . ALA A 1 74 ? -3.290 6.706 0.888 1.00 84.31 74 ALA A CA 1
ATOM 579 C C . ALA A 1 74 ? -3.205 7.952 0.006 1.00 84.31 74 ALA A C 1
ATOM 581 O O . ALA A 1 74 ? -4.215 8.445 -0.495 1.00 84.31 74 ALA A O 1
ATOM 582 N N . LEU A 1 75 ? -1.979 8.430 -0.197 1.00 85.44 75 LEU A N 1
ATOM 583 C CA . LEU A 1 75 ? -1.637 9.524 -1.099 1.00 85.44 75 LEU A CA 1
ATOM 584 C C . LEU A 1 75 ? -0.699 8.970 -2.170 1.00 85.44 75 LEU A C 1
ATOM 586 O O . LEU A 1 75 ? 0.390 8.487 -1.850 1.00 85.4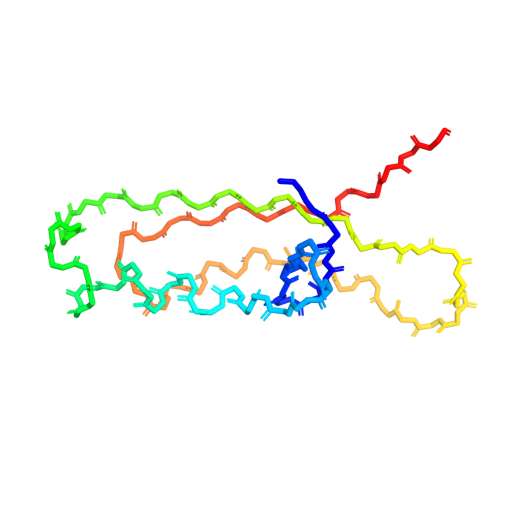4 75 LEU A O 1
ATOM 590 N N . LEU A 1 76 ? -1.134 9.010 -3.429 1.00 80.25 76 LEU A N 1
ATOM 591 C CA . LEU A 1 76 ? -0.387 8.484 -4.567 1.00 80.25 76 LEU A CA 1
ATOM 592 C C . LEU A 1 76 ? 0.006 9.633 -5.491 1.00 80.25 76 LEU A C 1
ATOM 594 O O . LEU A 1 76 ? -0.820 10.484 -5.808 1.00 80.25 76 LEU A O 1
ATOM 598 N N . SER A 1 77 ? 1.263 9.647 -5.919 1.00 78.94 77 SER A N 1
ATOM 599 C CA . SER A 1 77 ? 1.788 10.624 -6.866 1.00 78.94 77 SER A CA 1
ATOM 600 C C . SER A 1 77 ? 2.613 9.928 -7.943 1.00 78.94 77 SER A C 1
ATOM 602 O O . SER A 1 77 ? 3.494 9.112 -7.648 1.00 78.94 77 SER A O 1
ATOM 604 N N . CYS A 1 78 ? 2.314 10.288 -9.191 1.00 69.44 78 CYS A N 1
ATOM 605 C CA . CYS A 1 78 ? 2.982 9.806 -10.397 1.00 69.44 78 CYS A CA 1
ATOM 606 C C . CYS A 1 78 ? 3.648 10.934 -11.192 1.00 69.44 78 CYS A C 1
ATOM 608 O O . CYS A 1 78 ? 3.848 10.787 -12.396 1.00 69.44 78 CYS A O 1
ATOM 610 N N . THR A 1 79 ? 3.973 12.061 -10.549 1.00 63.88 79 THR A N 1
ATOM 611 C CA . THR A 1 79 ? 4.644 13.182 -11.218 1.00 63.88 79 THR A CA 1
ATOM 612 C C . THR A 1 79 ? 5.940 12.704 -11.891 1.00 63.88 79 THR A C 1
ATOM 614 O O . THR A 1 79 ? 6.829 12.194 -11.200 1.00 63.88 79 THR A O 1
ATOM 617 N N . PRO A 1 80 ? 6.054 12.791 -13.231 1.00 62.12 80 PRO A N 1
ATOM 618 C CA . PRO A 1 80 ? 7.294 12.460 -13.918 1.00 62.12 80 PRO A CA 1
ATOM 619 C C . PRO A 1 80 ? 8.381 13.473 -13.539 1.00 62.12 80 PRO A C 1
ATOM 621 O O . PRO A 1 80 ? 8.088 14.622 -13.212 1.00 62.12 80 PRO A O 1
ATOM 624 N N . VAL A 1 81 ? 9.642 13.035 -13.562 1.00 56.22 81 VAL A N 1
ATOM 625 C CA . VAL A 1 81 ? 10.786 13.931 -13.353 1.00 56.22 81 VAL A CA 1
ATOM 626 C C . VAL A 1 81 ? 10.879 14.840 -14.576 1.00 56.22 81 VAL A C 1
ATOM 628 O O . VAL A 1 81 ? 11.206 14.365 -15.662 1.00 56.22 81 VAL A O 1
ATOM 631 N N . GLU A 1 82 ? 10.551 16.121 -14.414 1.00 53.00 82 GLU A N 1
ATOM 632 C CA . GLU A 1 82 ? 10.920 17.141 -15.396 1.00 53.00 82 GLU A CA 1
ATOM 633 C C . GLU A 1 82 ? 12.452 17.260 -15.387 1.00 53.00 82 GLU A C 1
ATOM 635 O O . GLU A 1 82 ? 13.055 17.457 -14.328 1.00 53.00 82 GLU A O 1
ATOM 640 N N . LEU A 1 83 ? 13.071 17.037 -16.551 1.00 51.62 83 LEU A N 1
ATOM 641 C CA . LEU A 1 83 ? 14.502 17.251 -16.793 1.00 51.62 83 LEU A CA 1
ATOM 642 C C . LEU A 1 83 ? 14.777 18.726 -17.090 1.00 51.62 83 LEU A C 1
ATOM 644 O O . LEU A 1 83 ? 14.000 19.308 -17.881 1.00 51.62 83 LEU A O 1
#

Mean predicted aligned error: 9.1 Å

Radius of gyration: 14.77 Å; Cα contacts (8 Å, |Δi|>4): 105; chains: 1; bounding box: 28×27×46 Å

InterPro domains:
  IPR001309 Peptidase C14, p20 domain [PS50208] (1-48)
  IPR002398 Peptidase C14 family [PTHR47901] (1-80)
  IPR011600 Peptidase C14, caspase domain [PF00656] (1-81)
  IPR029030 Caspase-like domain superfamily [SSF52129] (1-80)
  IPR033139 Peptidase family C14A, cysteine active site [PS01122] (37-48)

Sequence (83 aa):
MSHGKRGAVYGVDDDELQIDNIYEHLSTKNCPELVDKPKIIMIQACRGGIHNAVGGDIEEDTIRFLHKEKDFIALLSCTPVEL